Protein AF-A0AAE6QI86-F1 (afdb_monomer)

Structure (mmCIF, N/CA/C/O backbone):
data_AF-A0AAE6QI86-F1
#
_entry.id   AF-A0AAE6QI86-F1
#
loop_
_atom_site.group_PDB
_atom_site.id
_atom_site.type_symbol
_atom_site.label_atom_id
_atom_site.label_alt_id
_atom_site.label_comp_id
_atom_site.label_asym_id
_atom_site.label_entity_id
_atom_site.label_seq_id
_atom_site.pdbx_PDB_ins_code
_atom_site.Cartn_x
_atom_site.Cartn_y
_atom_site.Cartn_z
_atom_site.occupancy
_atom_site.B_iso_or_equiv
_atom_site.auth_seq_id
_atom_site.auth_comp_id
_atom_site.auth_asym_id
_atom_site.auth_atom_id
_atom_site.pdbx_PDB_model_num
ATOM 1 N N . MET A 1 1 ? -28.995 11.784 82.281 1.00 49.44 1 MET A N 1
ATOM 2 C CA . MET A 1 1 ? -29.910 10.658 82.584 1.00 49.44 1 MET A CA 1
ATOM 3 C C . MET A 1 1 ? -31.264 10.980 81.958 1.00 49.44 1 MET A C 1
ATOM 5 O O . MET A 1 1 ? -31.725 12.086 82.200 1.00 49.44 1 MET A O 1
ATOM 9 N N . HIS A 1 2 ? -31.853 10.038 81.204 1.00 42.03 2 HIS A N 1
ATOM 10 C CA . HIS A 1 2 ? -32.938 10.151 80.190 1.00 42.03 2 HIS A CA 1
ATOM 11 C C . HIS A 1 2 ? -32.406 10.414 78.774 1.00 42.03 2 HIS A C 1
ATOM 13 O O . HIS A 1 2 ? -31.653 11.354 78.580 1.00 42.03 2 HIS A O 1
ATOM 19 N N . GLY A 1 3 ? -32.723 9.648 77.734 1.00 40.56 3 GLY A N 1
ATOM 20 C CA . GLY A 1 3 ? -33.562 8.462 77.596 1.00 40.56 3 GLY A CA 1
ATOM 21 C C . GLY A 1 3 ? -33.491 8.016 76.128 1.00 40.56 3 GLY A C 1
ATOM 22 O O . GLY A 1 3 ? -33.476 8.839 75.222 1.00 40.56 3 GLY A O 1
ATOM 23 N N . ARG A 1 4 ? -33.351 6.707 75.934 1.00 49.25 4 ARG A N 1
ATOM 24 C CA . ARG A 1 4 ? -33.147 5.960 74.683 1.00 49.25 4 ARG A CA 1
ATOM 25 C C . ARG A 1 4 ? -34.366 6.077 73.749 1.00 49.25 4 ARG A C 1
ATOM 27 O O . ARG A 1 4 ? -35.470 5.949 74.255 1.00 49.25 4 ARG A O 1
ATOM 34 N N . LEU A 1 5 ? -34.177 6.138 72.426 1.00 47.44 5 LEU A N 1
ATOM 35 C CA . LEU A 1 5 ? -35.025 5.406 71.469 1.00 47.44 5 LEU A CA 1
ATOM 36 C C . LEU A 1 5 ? -34.282 5.190 70.139 1.00 47.44 5 LEU A C 1
ATOM 38 O O . LEU A 1 5 ? -33.742 6.119 69.548 1.00 47.44 5 LEU A O 1
ATOM 42 N N . GLN A 1 6 ? -34.221 3.926 69.730 1.00 49.09 6 GLN A N 1
ATOM 43 C CA . GLN A 1 6 ? -33.690 3.449 68.456 1.00 49.09 6 GLN A CA 1
ATOM 44 C C . GLN A 1 6 ? -34.740 3.667 67.363 1.00 49.09 6 GLN A C 1
ATOM 46 O O . GLN A 1 6 ? -35.919 3.438 67.621 1.00 49.09 6 GLN A O 1
ATOM 51 N N . ASP A 1 7 ? -34.315 3.981 66.141 1.00 43.66 7 ASP A N 1
ATOM 52 C CA . ASP A 1 7 ? -35.068 3.575 64.955 1.00 43.66 7 ASP A CA 1
ATOM 53 C C . ASP A 1 7 ? -34.102 3.030 63.900 1.00 43.66 7 ASP A C 1
ATOM 55 O O . ASP A 1 7 ? -33.005 3.541 63.667 1.00 43.66 7 ASP A O 1
ATOM 59 N N . HIS A 1 8 ? -34.518 1.913 63.332 1.00 46.59 8 HIS A N 1
ATOM 60 C CA . HIS A 1 8 ? -33.784 1.023 62.468 1.00 46.59 8 HIS A CA 1
ATOM 61 C C . HIS A 1 8 ? -34.668 0.840 61.239 1.00 46.59 8 HIS A C 1
ATOM 63 O O . HIS A 1 8 ? -35.547 -0.018 61.245 1.00 46.59 8 HIS A O 1
ATOM 69 N N . ARG A 1 9 ? -34.468 1.622 60.168 1.00 40.06 9 ARG A N 1
ATOM 70 C CA . ARG A 1 9 ? -35.085 1.319 58.867 1.00 40.06 9 ARG A CA 1
ATOM 71 C C . ARG A 1 9 ? -34.267 1.773 57.656 1.00 40.06 9 ARG A C 1
ATOM 73 O O . ARG A 1 9 ? -34.187 2.947 57.333 1.00 40.06 9 ARG A O 1
ATOM 80 N N . ARG A 1 10 ? -33.774 0.741 56.960 1.00 36.56 10 ARG A N 1
ATOM 81 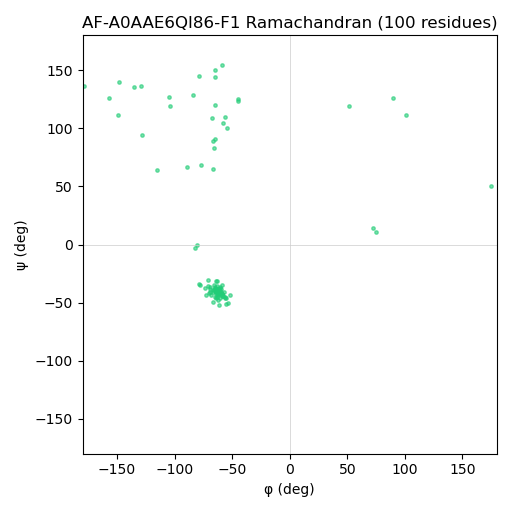C CA . ARG A 1 10 ? -33.849 0.483 55.509 1.00 36.56 10 ARG A CA 1
ATOM 82 C C . ARG A 1 10 ? -33.423 1.581 54.520 1.00 36.56 10 ARG A C 1
ATOM 84 O O . ARG A 1 10 ? -34.173 2.504 54.247 1.00 36.56 10 ARG A O 1
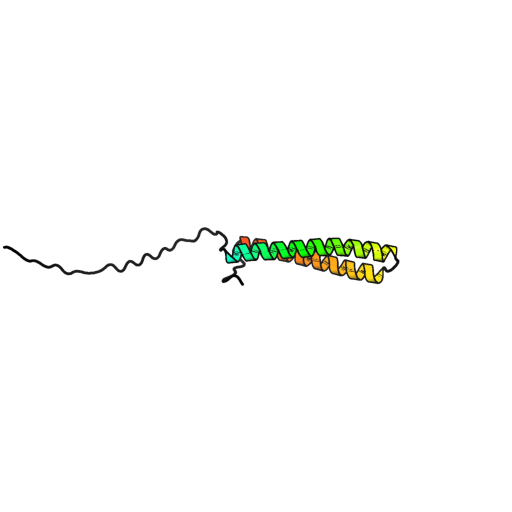ATOM 91 N N . GLY A 1 11 ? -32.398 1.216 53.748 1.00 38.56 11 GLY A N 1
ATOM 92 C CA . GLY A 1 11 ? -32.563 1.026 52.302 1.00 38.56 11 GLY A CA 1
ATOM 93 C C . GLY A 1 11 ? -32.075 2.173 51.425 1.00 38.56 11 GLY A C 1
ATOM 94 O O . GLY A 1 11 ? -32.697 3.222 51.354 1.00 38.56 11 GLY A O 1
ATOM 95 N N . GLY A 1 12 ? -30.997 1.926 50.680 1.00 41.38 12 GLY A N 1
ATOM 96 C CA . GLY A 1 12 ? -30.534 2.855 49.654 1.00 41.38 12 GLY A CA 1
ATOM 97 C C . GLY A 1 12 ? -29.225 2.437 49.004 1.00 41.38 12 GLY A C 1
ATOM 98 O O . GLY A 1 12 ? -28.297 3.235 48.936 1.00 41.38 12 GLY A O 1
ATOM 99 N N . ALA A 1 13 ? -29.131 1.188 48.537 1.00 49.44 13 ALA A N 1
ATOM 100 C CA . ALA A 1 13 ? -28.133 0.821 47.539 1.00 49.44 13 ALA A CA 1
ATOM 101 C C . ALA A 1 13 ? -28.466 1.578 46.244 1.00 49.44 13 ALA A C 1
ATOM 103 O O . ALA A 1 13 ? -29.265 1.135 45.429 1.00 49.44 13 ALA A O 1
ATOM 104 N N . GLY A 1 14 ? -27.891 2.765 46.104 1.00 43.66 14 GLY A N 1
ATOM 105 C CA . GLY A 1 14 ? -27.901 3.557 44.885 1.00 43.66 14 GLY A CA 1
ATOM 106 C C . GLY A 1 14 ? -26.474 3.684 44.387 1.00 43.66 14 GLY A C 1
ATOM 107 O O . GLY A 1 14 ? -25.914 4.778 44.398 1.00 43.66 14 GLY A O 1
ATOM 108 N N . HIS A 1 15 ? -25.861 2.558 44.004 1.00 43.84 15 HIS A N 1
ATOM 109 C CA . HIS A 1 15 ? -24.684 2.601 43.143 1.00 43.84 15 HIS A CA 1
ATOM 110 C C . HIS A 1 15 ? -25.123 3.326 41.880 1.00 43.84 15 HIS A C 1
ATOM 112 O O . HIS A 1 15 ? -25.916 2.818 41.090 1.00 43.84 15 HIS A O 1
ATOM 118 N N . ARG A 1 16 ? -24.681 4.577 41.788 1.00 44.72 16 ARG A N 1
ATOM 119 C CA . ARG A 1 16 ? -24.949 5.492 40.693 1.00 44.72 16 ARG A CA 1
ATOM 120 C C . ARG A 1 16 ? -24.517 4.792 39.409 1.00 44.72 16 ARG A C 1
ATOM 122 O O . ARG A 1 16 ? -23.329 4.756 39.101 1.00 44.72 16 ARG A O 1
ATOM 129 N N . PHE A 1 17 ? -25.473 4.236 38.672 1.00 38.19 17 PHE A N 1
ATOM 130 C CA . PHE A 1 17 ? -25.283 3.962 37.259 1.00 38.19 17 PHE A CA 1
ATOM 131 C C . PHE A 1 17 ? -25.178 5.322 36.586 1.00 38.19 17 PHE A C 1
ATOM 133 O O . PHE A 1 17 ? -26.165 5.951 36.211 1.00 38.19 17 PHE A O 1
ATOM 140 N N . PHE A 1 18 ? -23.945 5.808 36.516 1.00 45.28 18 PHE A N 1
ATOM 141 C CA . PHE A 1 18 ? -23.558 6.858 35.604 1.00 45.28 18 PHE A CA 1
ATOM 142 C C . PHE A 1 18 ? -23.697 6.275 34.196 1.00 45.28 18 PHE A C 1
ATOM 144 O O . PHE A 1 18 ? -22.735 5.784 33.614 1.00 45.28 18 PHE A O 1
ATOM 151 N N . VAL A 1 19 ? -24.915 6.291 33.649 1.00 53.12 19 VAL A N 1
ATOM 152 C CA . VAL A 1 19 ? -25.115 6.200 32.201 1.00 53.12 19 VAL A CA 1
ATOM 153 C C . VAL A 1 19 ? -24.783 7.582 31.653 1.00 53.12 19 VAL A C 1
ATOM 155 O O . VAL A 1 19 ? -25.646 8.357 31.251 1.00 53.12 19 VAL A O 1
ATOM 158 N N . GLY A 1 20 ? -23.501 7.933 31.725 1.00 43.09 20 GLY A N 1
ATOM 159 C CA . GLY A 1 20 ? -22.967 8.951 30.849 1.00 43.09 20 GLY A CA 1
ATOM 160 C C . GLY A 1 20 ? -23.012 8.343 29.464 1.00 43.09 20 GLY A C 1
ATOM 161 O O . GLY A 1 20 ? -22.264 7.411 29.193 1.00 43.09 20 GLY A O 1
ATOM 162 N N . VAL A 1 21 ? -23.910 8.826 28.609 1.00 53.34 21 VAL A N 1
ATOM 163 C CA . VAL A 1 21 ? -23.744 8.664 27.165 1.00 53.34 21 VAL A CA 1
ATOM 164 C C . VAL A 1 21 ? -22.380 9.285 26.864 1.00 53.34 21 VAL A C 1
ATOM 166 O O . VAL A 1 21 ? -22.237 10.497 27.056 1.00 53.34 21 VAL A O 1
ATOM 169 N N . PRO A 1 22 ? -21.340 8.501 26.522 1.00 49.84 22 PRO A N 1
ATOM 170 C CA . PRO A 1 22 ? -20.051 9.095 26.255 1.00 49.84 22 PRO A CA 1
ATOM 171 C C . PRO A 1 22 ? -20.229 9.969 25.019 1.00 49.84 22 PRO A C 1
ATOM 173 O O . PRO A 1 22 ? -20.619 9.498 23.951 1.00 49.84 22 PRO A O 1
ATOM 176 N N . VAL A 1 23 ? -19.966 11.264 25.187 1.00 46.78 23 VAL A N 1
ATOM 177 C CA . VAL A 1 23 ? -19.616 12.146 24.075 1.00 46.78 23 VAL A CA 1
ATOM 178 C C . VAL A 1 23 ? -18.599 11.370 23.243 1.00 46.78 23 VAL A C 1
ATOM 180 O O . VAL A 1 23 ? -17.614 10.891 23.807 1.00 46.78 23 VAL A O 1
ATOM 183 N N . MET A 1 24 ? -18.882 11.176 21.952 1.00 56.38 24 MET A N 1
ATOM 184 C CA . MET A 1 24 ? -18.083 10.382 21.010 1.00 56.38 24 MET A CA 1
ATOM 185 C C . MET A 1 24 ? -16.720 11.048 20.757 1.00 56.38 24 MET A C 1
ATOM 187 O O . MET A 1 24 ? -16.420 11.532 19.674 1.00 56.38 24 MET A O 1
ATOM 191 N N . GLY A 1 25 ? -15.888 11.123 21.789 1.00 59.03 25 GLY A N 1
ATOM 192 C CA . GLY A 1 25 ? -14.459 11.306 21.666 1.00 59.03 25 GLY A CA 1
ATOM 193 C C . GLY A 1 25 ? -13.848 9.935 21.427 1.00 59.03 25 GLY A C 1
ATOM 194 O O . GLY A 1 25 ? -14.116 8.995 22.175 1.00 59.03 25 GLY A O 1
ATOM 195 N N . LEU A 1 26 ? -13.032 9.816 20.382 1.00 65.12 26 LEU A N 1
ATOM 196 C CA . LEU A 1 26 ? -12.202 8.639 20.145 1.00 65.12 26 LEU A CA 1
ATOM 197 C C . LEU A 1 26 ? -11.512 8.215 21.449 1.00 65.12 26 LEU A C 1
ATOM 199 O O . LEU A 1 26 ? -10.817 9.022 22.073 1.00 65.12 26 LEU A O 1
ATOM 203 N N . THR A 1 27 ? -11.680 6.955 21.855 1.00 83.44 27 THR A N 1
ATOM 204 C CA . THR A 1 27 ? -10.924 6.378 22.975 1.00 83.44 27 THR A CA 1
ATOM 205 C C . THR A 1 27 ? -9.422 6.464 22.674 1.00 83.44 27 THR A C 1
ATOM 207 O O . THR A 1 27 ? -9.023 6.490 21.510 1.00 83.44 27 THR A O 1
ATOM 210 N N . LYS A 1 28 ? -8.552 6.495 23.696 1.00 85.44 28 LYS A N 1
ATOM 211 C CA . LYS A 1 28 ? -7.089 6.544 23.475 1.00 85.44 28 LYS A CA 1
ATOM 212 C C . LYS A 1 28 ? -6.585 5.444 22.513 1.00 85.44 28 LYS A C 1
ATOM 214 O O . LYS A 1 28 ? -5.809 5.784 21.621 1.00 85.44 28 LYS A O 1
ATOM 219 N N . PRO A 1 29 ? -7.044 4.177 22.610 1.00 87.19 29 PRO A N 1
ATOM 220 C CA . PRO A 1 29 ? -6.691 3.144 21.634 1.00 87.19 29 PRO A CA 1
ATOM 221 C C . PRO A 1 29 ? -7.153 3.457 20.205 1.00 87.19 29 PRO A C 1
ATOM 223 O O . PRO A 1 29 ? -6.401 3.222 19.265 1.00 87.19 29 PRO A O 1
ATOM 226 N N . ASN A 1 30 ? -8.344 4.038 20.026 1.00 88.31 30 ASN A N 1
ATOM 227 C CA . ASN A 1 30 ? -8.840 4.421 18.701 1.00 88.31 30 ASN A CA 1
ATOM 228 C C . ASN A 1 30 ? -8.072 5.620 18.127 1.00 88.31 30 ASN A C 1
ATOM 230 O O . ASN A 1 30 ? -7.819 5.667 16.928 1.00 88.31 30 ASN A O 1
ATOM 234 N N . GLN A 1 31 ? -7.662 6.577 18.966 1.00 89.81 31 GLN A N 1
ATOM 235 C CA . GLN A 1 31 ? -6.795 7.683 18.538 1.00 89.81 31 GLN A CA 1
ATOM 236 C C . GLN A 1 31 ? -5.425 7.177 18.082 1.00 89.81 31 GLN A C 1
ATOM 238 O O . GLN A 1 31 ? -4.865 7.705 17.124 1.00 89.81 31 GLN A O 1
ATOM 243 N N . GLN A 1 32 ? -4.875 6.167 18.765 1.00 92.12 32 GLN A N 1
ATOM 244 C CA . GLN A 1 32 ? -3.629 5.534 18.344 1.00 92.12 32 GLN A CA 1
ATOM 245 C C . GLN A 1 32 ? -3.818 4.793 17.021 1.00 92.12 32 GLN A C 1
ATOM 247 O O . GLN A 1 32 ? -3.093 5.079 16.079 1.00 92.12 32 GLN A O 1
ATOM 252 N N . LEU A 1 33 ? -4.863 3.966 16.907 1.00 93.06 33 LEU A N 1
ATOM 253 C CA . LEU A 1 33 ? -5.180 3.254 15.671 1.00 93.06 33 LEU A CA 1
ATOM 254 C C . LEU A 1 33 ? -5.342 4.209 14.478 1.00 93.06 33 LEU A C 1
ATOM 256 O O . LEU A 1 33 ? -4.766 3.972 13.425 1.00 93.06 33 LEU A O 1
ATOM 260 N N . ALA A 1 34 ? -6.073 5.315 14.640 1.00 93.44 34 ALA A N 1
ATOM 261 C CA . ALA A 1 34 ? -6.228 6.308 13.578 1.00 93.44 34 ALA A CA 1
ATOM 262 C C . ALA A 1 34 ? -4.884 6.929 13.155 1.00 93.44 34 ALA A C 1
ATOM 264 O O . ALA A 1 34 ? -4.675 7.186 11.972 1.00 93.44 34 ALA A O 1
ATOM 265 N N . ARG A 1 35 ? -3.967 7.167 14.104 1.00 94.56 35 ARG A N 1
ATOM 266 C CA . ARG A 1 35 ? -2.621 7.674 13.798 1.00 94.56 35 ARG A CA 1
ATOM 267 C C . ARG A 1 35 ? -1.766 6.632 13.087 1.00 94.56 35 ARG A C 1
ATOM 269 O O . ARG A 1 35 ? -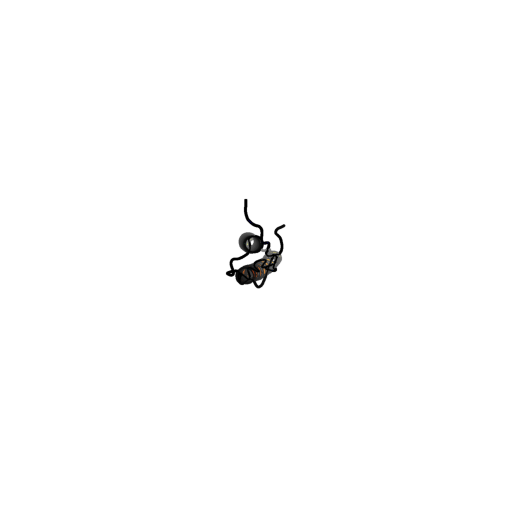1.104 6.989 12.121 1.00 94.56 35 ARG A O 1
ATOM 276 N N . ASP A 1 36 ? -1.819 5.378 13.519 1.00 95.06 36 ASP A N 1
ATOM 277 C CA . ASP A 1 36 ? -1.053 4.288 12.910 1.00 95.06 36 ASP A CA 1
ATOM 278 C C . ASP A 1 36 ? -1.505 4.045 11.463 1.00 95.06 36 ASP A C 1
ATOM 280 O O . ASP A 1 36 ? -0.678 3.992 10.557 1.00 95.06 36 ASP A O 1
ATOM 284 N N . LEU A 1 37 ? -2.820 3.994 11.220 1.00 96.19 37 LEU A N 1
ATOM 285 C CA . LEU A 1 37 ? -3.386 3.841 9.875 1.00 96.19 37 LEU A CA 1
ATOM 286 C C . LEU A 1 37 ? -3.029 5.025 8.963 1.00 96.19 37 LEU A C 1
ATOM 288 O O . LEU A 1 37 ? -2.660 4.825 7.807 1.00 96.19 37 LEU A O 1
ATOM 292 N N . GLN A 1 38 ? -3.084 6.256 9.484 1.00 96.75 38 GLN A N 1
ATOM 293 C CA . GLN A 1 38 ? -2.664 7.450 8.745 1.00 96.75 38 GLN A CA 1
ATOM 294 C C . GLN A 1 38 ? -1.156 7.437 8.437 1.00 96.75 38 GLN A C 1
ATOM 296 O O . GLN A 1 38 ? -0.746 7.890 7.365 1.00 96.75 38 GLN A O 1
ATOM 301 N N . GLY A 1 39 ? -0.338 6.933 9.366 1.00 97.12 39 GLY A N 1
ATOM 302 C CA . GLY A 1 39 ? 1.098 6.738 9.178 1.00 97.12 39 GLY A CA 1
ATOM 303 C C . GLY A 1 39 ? 1.377 5.758 8.044 1.00 97.12 39 GLY A C 1
ATOM 304 O O . GLY A 1 39 ? 2.045 6.123 7.083 1.00 97.12 39 GLY A O 1
ATOM 305 N N . LEU A 1 40 ? 0.752 4.579 8.085 1.00 97.56 40 LEU A N 1
ATOM 306 C CA . LEU A 1 40 ? 0.882 3.563 7.037 1.00 97.56 40 LEU A CA 1
ATOM 307 C C . LEU A 1 40 ? 0.438 4.076 5.661 1.00 97.56 40 LEU A C 1
ATOM 309 O O . LEU A 1 40 ? 1.133 3.851 4.674 1.00 97.56 40 LEU A O 1
ATOM 313 N N . ALA A 1 41 ? -0.675 4.814 5.582 1.00 97.19 41 ALA A N 1
ATOM 314 C CA . ALA A 1 41 ? -1.101 5.451 4.334 1.00 97.19 41 ALA A CA 1
ATOM 315 C C . ALA A 1 41 ? -0.024 6.416 3.793 1.00 97.19 41 ALA A C 1
ATOM 317 O O . ALA A 1 41 ? 0.307 6.402 2.607 1.00 97.19 41 ALA A O 1
ATOM 318 N N . SER A 1 42 ? 0.586 7.213 4.674 1.00 97.31 42 SER A N 1
ATOM 319 C CA . SER A 1 42 ? 1.659 8.145 4.298 1.00 97.31 42 SER A CA 1
ATOM 320 C C . SER A 1 42 ? 2.916 7.415 3.810 1.00 97.31 42 SER A C 1
ATOM 322 O O . SER A 1 42 ? 3.532 7.847 2.833 1.00 97.31 42 SER A O 1
ATOM 324 N N . ASP A 1 43 ? 3.264 6.290 4.436 1.00 97.56 43 ASP A N 1
ATOM 325 C CA . ASP A 1 43 ? 4.401 5.458 4.037 1.00 97.56 43 ASP A CA 1
ATOM 326 C C . ASP A 1 43 ? 4.178 4.810 2.663 1.00 97.56 43 ASP A C 1
ATOM 328 O O . ASP A 1 43 ? 5.090 4.797 1.830 1.00 97.56 43 ASP A O 1
ATOM 332 N N . LEU A 1 44 ? 2.961 4.327 2.380 1.00 97.38 44 LEU A N 1
ATOM 333 C CA . LEU A 1 44 ? 2.595 3.794 1.061 1.00 97.38 44 LEU A CA 1
ATOM 334 C C . LEU A 1 44 ? 2.685 4.872 -0.020 1.00 97.38 44 LEU A C 1
ATOM 336 O O . LEU A 1 44 ? 3.267 4.639 -1.082 1.00 97.38 44 LEU A O 1
ATOM 340 N N . LYS A 1 45 ? 2.186 6.075 0.273 1.00 95.69 45 LYS A N 1
ATOM 341 C CA . LYS A 1 45 ? 2.278 7.223 -0.631 1.00 95.69 45 LYS A CA 1
ATOM 342 C C . LYS A 1 45 ? 3.727 7.602 -0.927 1.00 95.69 45 LYS A C 1
ATOM 344 O O . LYS A 1 45 ? 4.080 7.814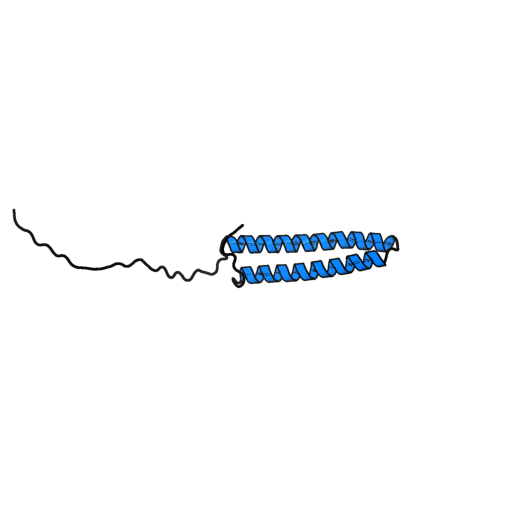 -2.087 1.00 95.69 45 LYS A O 1
ATOM 349 N N . TRP A 1 46 ? 4.584 7.666 0.092 1.00 97.50 46 TRP A N 1
ATOM 350 C CA . TRP A 1 46 ? 6.009 7.939 -0.109 1.00 97.50 46 TRP A CA 1
ATOM 351 C C . TRP A 1 46 ? 6.695 6.828 -0.911 1.00 97.50 46 TRP A C 1
ATOM 353 O O . TRP A 1 46 ? 7.462 7.111 -1.832 1.00 97.50 46 TRP A O 1
ATOM 363 N N . SER A 1 47 ? 6.363 5.569 -0.625 1.00 97.06 47 SER A N 1
ATOM 364 C CA . SER A 1 47 ? 6.897 4.422 -1.359 1.00 97.06 47 SER A CA 1
ATOM 365 C C . SER A 1 47 ? 6.501 4.462 -2.837 1.00 97.06 47 SER A C 1
ATOM 367 O O . SER A 1 47 ? 7.349 4.248 -3.698 1.00 97.06 47 SER A O 1
ATOM 369 N N . ALA A 1 48 ? 5.255 4.822 -3.161 1.00 97.31 48 ALA A N 1
ATOM 370 C CA . ALA A 1 48 ? 4.803 5.008 -4.540 1.00 97.31 48 ALA A CA 1
ATOM 371 C C . ALA A 1 48 ? 5.589 6.114 -5.274 1.00 97.31 48 ALA A C 1
ATOM 373 O O . ALA A 1 48 ? 5.959 5.943 -6.436 1.00 97.31 48 ALA A O 1
ATOM 374 N N . VAL A 1 49 ? 5.895 7.225 -4.591 1.00 97.00 49 VAL A N 1
ATOM 375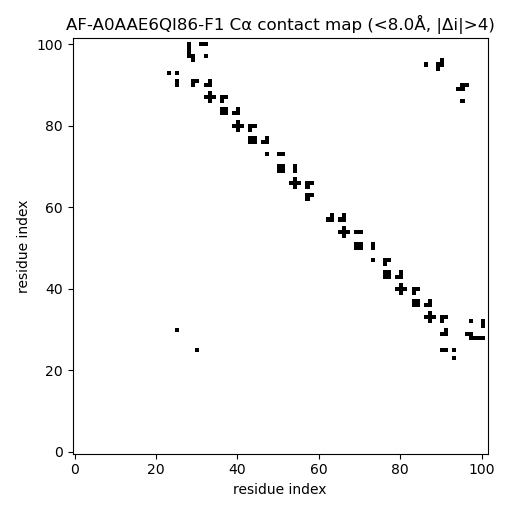 C CA . VAL A 1 49 ? 6.725 8.312 -5.141 1.00 97.00 49 VAL A CA 1
ATOM 376 C C . VAL A 1 49 ? 8.150 7.836 -5.431 1.00 97.00 49 VAL A C 1
ATOM 378 O O . VAL A 1 49 ? 8.710 8.186 -6.469 1.00 97.00 49 VAL A O 1
ATOM 381 N N . GLU A 1 50 ? 8.743 7.029 -4.553 1.00 97.56 50 GLU A N 1
ATOM 382 C CA . GLU A 1 50 ? 10.082 6.484 -4.792 1.00 97.56 50 GLU A CA 1
ATOM 383 C C . GLU A 1 50 ? 10.087 5.464 -5.938 1.00 97.56 50 GLU A C 1
ATOM 385 O O . GLU A 1 50 ? 10.962 5.506 -6.803 1.00 97.56 50 GLU A O 1
ATOM 390 N N . LEU A 1 51 ? 9.069 4.605 -6.012 1.00 97.62 51 LEU A N 1
ATOM 391 C CA . LEU A 1 51 ? 8.906 3.651 -7.108 1.00 97.62 51 LEU A CA 1
ATOM 392 C C . LEU A 1 51 ? 8.767 4.351 -8.469 1.00 97.62 51 LEU A C 1
ATOM 394 O O . LEU A 1 51 ? 9.330 3.865 -9.447 1.00 97.62 51 LEU A O 1
ATOM 398 N N . LEU A 1 52 ? 8.103 5.512 -8.547 1.00 97.56 52 LEU A N 1
ATOM 399 C CA . LEU A 1 52 ? 8.020 6.296 -9.789 1.00 97.56 52 LEU A CA 1
ATOM 400 C C . LEU A 1 52 ? 9.402 6.720 -10.304 1.00 97.56 52 LEU A C 1
ATOM 402 O O . LEU A 1 52 ? 9.662 6.632 -11.502 1.00 97.56 52 LEU A O 1
ATOM 406 N N . ARG A 1 53 ? 10.330 7.086 -9.412 1.00 97.69 53 ARG A N 1
ATOM 407 C CA . ARG A 1 53 ? 11.716 7.413 -9.802 1.00 97.69 53 ARG A CA 1
ATOM 408 C C . ARG A 1 53 ? 12.445 6.202 -10.383 1.00 97.69 53 ARG A C 1
ATOM 410 O O . ARG A 1 53 ? 13.315 6.352 -11.239 1.00 97.69 53 ARG A O 1
ATOM 417 N N . ILE A 1 54 ? 12.113 4.997 -9.919 1.00 97.62 54 ILE A N 1
ATOM 418 C CA . ILE A 1 54 ? 12.662 3.747 -10.458 1.00 97.62 54 ILE A CA 1
ATOM 419 C C . ILE A 1 54 ? 12.055 3.453 -11.833 1.00 97.62 54 ILE A C 1
ATOM 421 O O . ILE A 1 54 ? 12.805 3.128 -12.751 1.00 97.62 54 ILE A O 1
ATOM 425 N N . VAL A 1 55 ? 10.739 3.627 -12.002 1.00 98.44 55 VAL A N 1
ATOM 426 C CA . VAL A 1 55 ? 10.057 3.504 -13.305 1.00 98.44 55 VAL A CA 1
ATOM 427 C C . VAL A 1 55 ? 10.725 4.397 -14.346 1.00 98.44 55 VAL A C 1
ATOM 429 O O . VAL A 1 55 ? 11.112 3.907 -15.402 1.00 98.44 55 VAL A O 1
ATOM 432 N N . GLU A 1 56 ? 10.938 5.678 -14.031 1.00 97.69 56 GLU A N 1
ATOM 433 C CA . GLU A 1 56 ? 11.593 6.626 -14.940 1.00 97.69 56 GLU A CA 1
ATOM 434 C C . GLU A 1 56 ? 12.979 6.132 -15.379 1.00 97.69 56 GLU A C 1
ATOM 436 O O . GLU A 1 56 ? 13.305 6.143 -16.566 1.00 97.69 56 GLU A O 1
ATOM 441 N N . ARG A 1 57 ? 13.791 5.633 -14.438 1.00 97.94 57 ARG A N 1
ATOM 442 C CA . ARG A 1 57 ? 15.121 5.079 -14.741 1.00 97.94 57 ARG A CA 1
ATOM 443 C C . ARG A 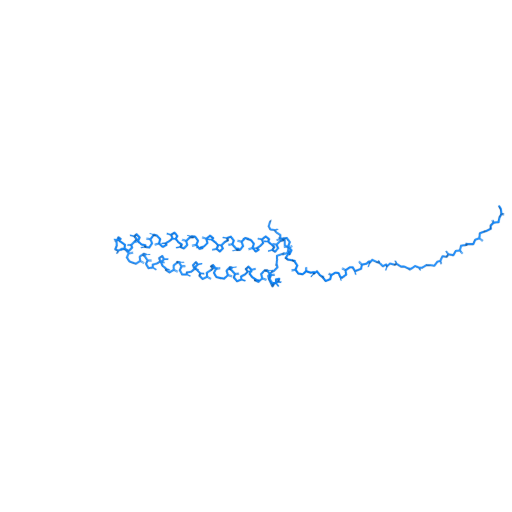1 57 ? 15.050 3.827 -15.617 1.00 97.94 57 ARG A C 1
ATOM 445 O O . ARG A 1 57 ? 15.884 3.676 -16.506 1.00 97.94 57 ARG A O 1
ATOM 452 N N . LEU A 1 58 ? 14.082 2.943 -15.379 1.00 97.81 58 LEU A N 1
ATOM 453 C CA . LEU A 1 58 ? 13.896 1.718 -16.162 1.00 97.81 58 LEU A CA 1
ATOM 454 C C . LEU A 1 58 ? 13.440 2.021 -17.590 1.00 97.81 58 LEU A C 1
ATOM 456 O O . LEU A 1 58 ? 14.012 1.470 -18.530 1.00 97.81 58 LEU A O 1
ATOM 460 N N . SER A 1 59 ? 12.492 2.943 -17.769 1.00 95.69 59 SER A N 1
ATOM 461 C CA . SER A 1 59 ? 12.055 3.382 -19.098 1.00 95.69 59 SER A CA 1
ATOM 462 C C . SER A 1 59 ? 13.194 4.051 -19.874 1.00 95.69 59 SER A C 1
ATOM 464 O O . SER A 1 59 ? 13.385 3.754 -21.052 1.00 95.69 59 SER A O 1
ATOM 466 N N . LEU A 1 60 ? 14.024 4.879 -19.223 1.00 97.25 60 LEU A N 1
ATOM 467 C CA . LEU A 1 60 ? 15.221 5.463 -19.852 1.00 97.25 60 LEU A CA 1
ATOM 468 C C . LEU A 1 60 ? 16.263 4.409 -20.258 1.00 97.25 60 LEU A C 1
ATOM 470 O O . LEU A 1 60 ? 16.968 4.591 -21.248 1.00 97.25 60 LEU A O 1
ATOM 474 N N . ALA A 1 61 ? 16.351 3.303 -19.519 1.00 97.38 61 ALA A N 1
ATOM 475 C CA . ALA A 1 61 ? 17.208 2.168 -19.850 1.00 97.38 61 ALA A CA 1
ATOM 476 C C . ALA A 1 61 ? 16.603 1.232 -20.919 1.00 97.38 61 ALA A C 1
ATOM 478 O O . ALA A 1 61 ? 17.232 0.237 -21.280 1.00 97.38 61 ALA A O 1
ATOM 479 N N . GLY A 1 62 ? 15.394 1.518 -21.417 1.00 97.50 62 GLY A N 1
ATOM 480 C CA . GLY A 1 62 ? 14.674 0.670 -22.371 1.00 97.50 62 GLY A CA 1
ATOM 481 C C . GLY A 1 62 ? 14.067 -0.595 -21.754 1.00 97.50 62 GLY A C 1
ATOM 482 O O . GLY A 1 62 ? 13.607 -1.472 -22.486 1.00 97.50 62 GLY A O 1
ATOM 483 N N . ASN A 1 63 ? 14.045 -0.707 -20.423 1.00 97.44 63 ASN A N 1
ATOM 484 C CA . ASN A 1 63 ? 13.454 -1.834 -19.708 1.00 97.44 63 ASN A CA 1
ATOM 485 C C . ASN A 1 63 ? 11.970 -1.578 -19.409 1.00 97.44 63 ASN A C 1
ATOM 487 O O . ASN A 1 63 ? 11.543 -1.409 -18.265 1.00 97.44 63 ASN A O 1
ATOM 491 N N . GLU A 1 64 ? 11.186 -1.529 -20.480 1.00 96.94 64 GLU A N 1
ATOM 492 C CA . GLU A 1 64 ? 9.752 -1.267 -20.403 1.00 96.94 64 GLU A CA 1
ATOM 493 C C . GLU A 1 64 ? 8.960 -2.357 -19.646 1.00 96.94 64 GLU A C 1
ATOM 495 O O . GLU A 1 64 ? 8.064 -2.000 -18.883 1.00 96.94 64 GLU A O 1
ATOM 500 N N . PRO A 1 65 ? 9.266 -3.669 -19.761 1.00 98.12 65 PRO A N 1
ATOM 501 C CA . PRO A 1 65 ? 8.547 -4.696 -19.003 1.00 98.12 65 PRO A CA 1
ATOM 502 C C . PRO A 1 65 ? 8.632 -4.508 -17.483 1.00 98.12 65 PRO A C 1
ATOM 504 O O . PRO A 1 65 ? 7.607 -4.593 -16.799 1.00 98.12 65 PRO A O 1
ATOM 507 N N . ASP A 1 66 ? 9.820 -4.200 -16.957 1.00 96.94 66 ASP A N 1
ATOM 508 C CA . ASP A 1 66 ? 10.000 -3.988 -15.519 1.00 96.94 66 ASP A CA 1
ATOM 509 C C . ASP A 1 66 ? 9.398 -2.649 -15.074 1.00 96.94 66 ASP A C 1
ATOM 511 O O . ASP A 1 66 ? 8.762 -2.581 -14.020 1.00 96.94 66 ASP A O 1
ATOM 515 N N . ALA A 1 67 ? 9.506 -1.599 -15.898 1.00 98.12 67 ALA A N 1
ATOM 516 C CA . ALA A 1 67 ? 8.835 -0.322 -15.651 1.00 98.12 67 ALA A CA 1
ATOM 517 C C . ALA A 1 67 ? 7.312 -0.509 -15.504 1.00 98.12 67 ALA A C 1
ATOM 519 O O . ALA A 1 67 ? 6.709 -0.035 -14.538 1.00 98.12 67 ALA A O 1
ATOM 520 N N . GLN A 1 68 ? 6.695 -1.286 -16.399 1.00 98.00 68 GLN A N 1
ATOM 521 C CA . GLN A 1 68 ? 5.269 -1.619 -16.345 1.00 98.00 68 GLN A CA 1
ATOM 522 C C . GLN A 1 68 ? 4.900 -2.465 -15.118 1.00 98.00 68 GLN A C 1
ATOM 524 O O . GLN A 1 68 ? 3.824 -2.283 -14.541 1.00 98.00 68 GLN A O 1
ATOM 529 N N . ALA A 1 69 ? 5.768 -3.383 -14.686 1.00 98.19 69 ALA A N 1
ATOM 530 C CA . ALA A 1 69 ? 5.544 -4.155 -13.466 1.00 98.19 69 ALA A CA 1
ATOM 531 C C . ALA A 1 69 ? 5.523 -3.254 -12.219 1.00 98.19 69 ALA A C 1
ATOM 533 O O . ALA A 1 69 ? 4.632 -3.386 -11.377 1.00 98.19 69 ALA A O 1
ATOM 534 N N . ILE A 1 70 ? 6.446 -2.293 -12.129 1.00 98.12 70 ILE A N 1
ATOM 535 C CA . ILE A 1 70 ? 6.491 -1.342 -11.012 1.00 98.12 70 ILE A CA 1
ATOM 536 C C . ILE A 1 70 ? 5.303 -0.370 -11.059 1.00 98.12 70 ILE A C 1
ATOM 538 O O . ILE A 1 70 ? 4.712 -0.095 -10.015 1.00 98.12 70 ILE A O 1
ATOM 542 N N . LEU A 1 71 ? 4.878 0.085 -12.242 1.00 98.06 71 LEU A N 1
ATOM 543 C CA . LEU A 1 71 ? 3.666 0.905 -12.390 1.00 98.06 71 LEU A CA 1
ATOM 544 C C . LEU A 1 71 ? 2.418 0.205 -11.838 1.00 98.06 71 LEU A C 1
ATOM 546 O O . LEU A 1 71 ? 1.617 0.831 -11.145 1.00 98.06 71 LEU A O 1
ATOM 550 N N . LYS A 1 72 ? 2.268 -1.105 -12.064 1.00 98.06 72 LYS A N 1
ATOM 551 C CA . LYS A 1 72 ? 1.174 -1.884 -11.458 1.00 98.06 72 LYS A CA 1
ATOM 552 C C . LYS A 1 72 ? 1.260 -1.908 -9.931 1.00 98.06 72 LYS A C 1
ATOM 554 O O . LYS A 1 72 ? 0.229 -1.814 -9.272 1.00 98.06 72 LYS A O 1
ATOM 559 N N . MET A 1 73 ? 2.465 -1.997 -9.367 1.00 97.25 73 MET A N 1
ATOM 560 C CA . MET A 1 73 ? 2.658 -1.948 -7.915 1.00 97.25 73 MET A CA 1
ATOM 561 C C . MET A 1 73 ? 2.298 -0.573 -7.334 1.00 97.25 73 MET A C 1
ATOM 563 O O . MET A 1 73 ? 1.650 -0.496 -6.295 1.00 97.25 73 MET A O 1
ATOM 567 N N . ILE A 1 74 ? 2.640 0.512 -8.034 1.00 98.12 74 ILE A N 1
ATOM 568 C CA . ILE A 1 74 ? 2.260 1.879 -7.647 1.00 98.12 74 ILE A CA 1
ATOM 569 C C . ILE A 1 74 ? 0.735 2.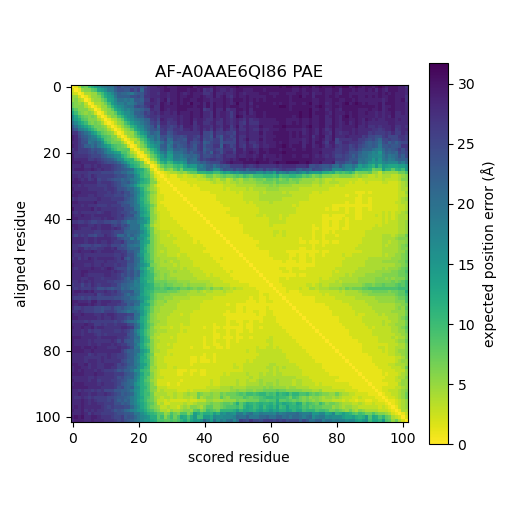026 -7.572 1.00 98.12 74 ILE A C 1
ATOM 571 O O . ILE A 1 74 ? 0.227 2.597 -6.609 1.00 98.12 74 ILE A O 1
ATOM 575 N N . ILE A 1 75 ? -0.000 1.466 -8.538 1.00 97.62 75 ILE A N 1
ATOM 576 C CA . ILE A 1 75 ? -1.473 1.474 -8.530 1.00 97.62 75 ILE A CA 1
ATOM 577 C C . ILE A 1 75 ? -2.021 0.734 -7.301 1.00 97.62 75 ILE A C 1
ATOM 579 O O . ILE A 1 75 ? -2.967 1.208 -6.675 1.00 97.62 75 ILE A O 1
ATOM 583 N N . LEU A 1 76 ? -1.422 -0.402 -6.924 1.00 97.56 76 LEU A N 1
ATOM 584 C CA . LEU A 1 76 ? -1.814 -1.123 -5.707 1.00 97.56 76 LEU A CA 1
ATOM 585 C C . LEU A 1 76 ? -1.581 -0.276 -4.450 1.00 97.56 76 LEU A C 1
ATOM 587 O O . LEU A 1 76 ? -2.458 -0.215 -3.595 1.00 97.56 76 LEU A O 1
ATOM 591 N N . PHE A 1 77 ? -0.451 0.428 -4.363 1.00 95.50 77 PHE A N 1
ATOM 592 C CA . PHE A 1 77 ? -0.135 1.266 -3.201 1.00 95.50 77 PHE A CA 1
ATOM 593 C C . PHE A 1 77 ? -1.098 2.443 -3.061 1.00 95.50 77 PHE A C 1
ATOM 595 O O . PHE A 1 77 ? -1.506 2.754 -1.948 1.00 95.50 77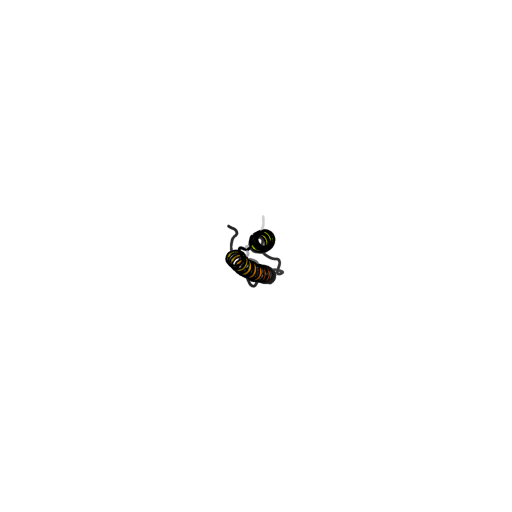 PHE A O 1
ATOM 602 N N . GLN A 1 78 ? -1.492 3.065 -4.173 1.00 96.19 78 GLN A N 1
ATOM 603 C CA . GLN A 1 78 ? -2.500 4.128 -4.176 1.00 96.19 78 GLN A CA 1
ATOM 604 C C . GLN A 1 78 ? -3.869 3.597 -3.731 1.00 96.19 78 GLN A C 1
ATOM 606 O O . GLN A 1 78 ? -4.512 4.183 -2.866 1.00 96.19 78 GLN A O 1
ATOM 611 N N . ALA A 1 79 ? -4.287 2.440 -4.252 1.00 97.62 79 ALA A N 1
ATOM 612 C CA . ALA A 1 79 ? -5.550 1.827 -3.850 1.00 97.62 79 ALA A CA 1
ATOM 613 C C . ALA A 1 79 ? -5.569 1.436 -2.362 1.00 97.62 79 ALA A C 1
ATOM 615 O O . ALA A 1 79 ? -6.611 1.519 -1.712 1.00 97.62 79 ALA A O 1
ATOM 616 N N . ASP A 1 80 ? -4.439 0.986 -1.819 1.00 97.56 80 ASP A N 1
ATOM 617 C CA . ASP A 1 80 ? -4.331 0.621 -0.408 1.00 97.56 80 ASP A CA 1
ATOM 618 C C . ASP A 1 80 ? -4.188 1.851 0.503 1.00 97.56 80 ASP A C 1
ATOM 620 O O . ASP A 1 80 ? -4.771 1.854 1.588 1.00 97.56 80 ASP A O 1
ATOM 624 N N . GLU A 1 81 ? -3.526 2.925 0.057 1.00 96.56 81 GLU A N 1
ATOM 625 C CA . GLU A 1 81 ? -3.560 4.233 0.729 1.00 96.56 81 GLU A CA 1
ATOM 626 C C . GLU A 1 81 ? -5.004 4.722 0.890 1.00 96.56 81 GLU A C 1
ATOM 628 O O . GLU A 1 81 ? -5.420 5.042 2.006 1.00 96.56 81 GLU A O 1
ATOM 633 N N . ASP A 1 82 ? -5.785 4.723 -0.193 1.00 96.44 82 ASP A N 1
ATOM 634 C CA . ASP A 1 82 ? -7.178 5.179 -0.179 1.00 96.44 82 ASP A CA 1
ATOM 635 C C . ASP A 1 82 ? -8.039 4.353 0.790 1.00 96.44 82 ASP A C 1
ATOM 637 O O . ASP A 1 82 ? -8.843 4.900 1.552 1.00 96.44 82 ASP A O 1
ATOM 641 N N . LYS A 1 83 ? -7.848 3.026 0.825 1.00 97.38 83 LYS A N 1
ATOM 642 C CA . LYS A 1 83 ? -8.535 2.153 1.793 1.00 97.38 83 LYS A CA 1
ATOM 643 C C . LYS A 1 83 ? -8.151 2.491 3.231 1.00 97.38 83 LYS A C 1
ATOM 645 O O . LYS A 1 83 ? -9.029 2.572 4.089 1.00 97.38 83 LYS A O 1
ATOM 650 N N . LEU A 1 84 ? -6.861 2.696 3.506 1.00 96.69 84 LEU A N 1
ATOM 651 C CA . LEU A 1 84 ? -6.383 3.058 4.842 1.00 96.69 84 LEU A CA 1
ATOM 652 C C . LEU A 1 84 ? -6.929 4.421 5.280 1.00 96.69 84 LEU A C 1
ATOM 654 O O . LEU A 1 84 ? -7.354 4.557 6.427 1.00 96.69 84 LEU A O 1
ATOM 658 N N . ALA A 1 85 ? -6.989 5.399 4.374 1.00 93.69 85 ALA A N 1
ATOM 659 C CA . ALA A 1 85 ? -7.625 6.688 4.633 1.00 93.69 85 ALA A CA 1
ATOM 660 C C . ALA A 1 85 ? -9.118 6.519 4.976 1.00 93.69 85 ALA A C 1
ATOM 662 O O . ALA A 1 85 ? -9.593 7.092 5.959 1.00 93.69 85 ALA A O 1
ATOM 663 N N . GLY A 1 86 ? -9.831 5.652 4.251 1.00 95.56 86 GLY A N 1
ATOM 664 C CA . GLY A 1 86 ? -11.210 5.278 4.575 1.00 95.56 86 GLY A CA 1
ATOM 665 C C . GLY A 1 86 ? -11.351 4.676 5.978 1.00 95.56 86 GLY A C 1
ATOM 666 O O . GLY A 1 86 ? -12.227 5.081 6.745 1.00 95.56 86 GLY A O 1
ATOM 667 N N . TYR A 1 87 ? -10.447 3.775 6.372 1.00 95.81 87 TYR A N 1
ATOM 668 C CA . TYR A 1 87 ? -10.455 3.198 7.719 1.00 95.81 87 TYR A CA 1
ATOM 669 C C . TYR A 1 87 ? -10.153 4.221 8.814 1.00 95.81 87 TYR A C 1
ATOM 671 O O . TYR A 1 87 ? -10.752 4.146 9.886 1.00 95.81 87 TYR A O 1
ATOM 679 N N . VAL A 1 88 ? -9.289 5.209 8.568 1.00 93.88 88 VAL A N 1
ATOM 680 C CA . VAL A 1 88 ? -9.078 6.322 9.508 1.00 93.88 88 VAL A CA 1
ATOM 681 C C . VAL A 1 88 ? -10.394 7.057 9.771 1.00 93.88 88 VAL A C 1
ATOM 683 O O . VAL A 1 88 ? -10.718 7.345 10.928 1.00 93.88 88 VAL A O 1
ATOM 686 N N . ASP A 1 89 ? -11.178 7.328 8.730 1.00 92.94 89 ASP A N 1
ATOM 687 C CA . ASP A 1 89 ? -12.472 7.993 8.874 1.00 92.94 89 ASP A CA 1
ATOM 688 C C . ASP A 1 89 ? -13.510 7.106 9.567 1.00 92.94 89 ASP A C 1
ATOM 690 O O . ASP A 1 89 ? -14.272 7.586 10.407 1.00 92.94 89 ASP A O 1
ATOM 694 N N . GLU A 1 90 ? -13.508 5.801 9.307 1.00 92.88 90 GLU A N 1
ATOM 695 C CA . GLU A 1 90 ? -14.347 4.849 10.036 1.00 92.88 90 GLU A CA 1
ATOM 696 C C . GLU A 1 90 ? -13.992 4.759 11.524 1.00 92.88 90 GLU A C 1
ATOM 698 O O . GLU A 1 90 ? -14.897 4.704 12.362 1.00 92.88 90 GLU A O 1
ATOM 703 N N . VAL A 1 91 ? -12.702 4.803 11.873 1.00 92.19 91 VAL A N 1
ATOM 704 C CA . VAL A 1 91 ? -12.248 4.883 13.267 1.00 92.19 91 VAL A CA 1
ATOM 705 C C . VAL A 1 91 ? -12.740 6.184 13.896 1.00 92.19 91 VAL A C 1
ATOM 707 O O . VAL A 1 91 ? -13.331 6.154 14.976 1.00 92.19 91 VAL A O 1
ATOM 710 N N . ARG A 1 92 ? -12.573 7.324 13.208 1.00 86.94 92 ARG A N 1
ATOM 711 C CA . ARG A 1 92 ? -13.051 8.649 13.657 1.00 86.94 92 ARG A CA 1
ATOM 712 C C . ARG A 1 92 ? -14.559 8.698 13.880 1.00 86.94 92 ARG A C 1
ATOM 714 O O . ARG A 1 92 ? -15.007 9.361 14.809 1.00 86.94 92 ARG A O 1
ATOM 721 N N . GLN A 1 93 ? -15.324 7.973 13.070 1.00 89.31 93 GLN A N 1
ATOM 722 C CA . GLN A 1 93 ? -16.776 7.839 13.198 1.00 89.31 93 GLN A CA 1
ATOM 723 C C . GLN A 1 93 ? -17.198 6.786 14.238 1.00 89.31 93 GLN A C 1
ATOM 725 O O . GLN A 1 93 ? -18.390 6.601 14.471 1.00 89.31 93 GLN A O 1
ATOM 730 N N . GLY A 1 94 ? -16.246 6.083 14.861 1.00 86.56 94 GLY A N 1
ATOM 731 C CA . GLY A 1 94 ? -16.512 5.036 15.846 1.00 86.56 94 GLY A CA 1
ATOM 732 C C . GLY A 1 94 ? -17.074 3.740 15.256 1.00 86.56 94 GLY A C 1
ATOM 733 O O . GLY A 1 94 ? -17.578 2.913 16.011 1.00 86.56 94 GLY A O 1
ATOM 734 N N . ARG A 1 95 ? -16.996 3.550 13.930 1.00 89.81 95 ARG A N 1
ATOM 735 C CA . ARG A 1 95 ? -17.410 2.311 13.244 1.00 89.81 95 ARG A CA 1
ATOM 736 C C . ARG A 1 95 ? -16.369 1.205 13.391 1.00 89.81 95 ARG A C 1
ATOM 738 O O . ARG A 1 95 ? -16.734 0.045 13.544 1.00 89.81 95 ARG A O 1
ATOM 745 N N . ILE A 1 96 ? -15.088 1.578 13.403 1.00 89.88 96 ILE A N 1
ATOM 746 C CA . ILE A 1 96 ? -13.974 0.699 13.770 1.00 89.88 96 ILE A CA 1
ATOM 747 C C . ILE A 1 96 ? -13.504 1.086 15.173 1.00 89.88 96 ILE A C 1
ATOM 749 O O . ILE A 1 96 ? -13.196 2.248 15.444 1.00 89.88 96 ILE A O 1
ATOM 753 N N . VAL A 1 97 ? -13.441 0.106 16.074 1.00 87.88 97 VAL A N 1
ATOM 754 C CA . VAL A 1 97 ? -13.031 0.303 17.469 1.00 87.88 97 VAL A CA 1
ATOM 755 C C . VAL A 1 97 ? -11.950 -0.704 17.832 1.00 87.88 97 VAL A C 1
ATOM 757 O O . VAL A 1 97 ? -12.050 -1.888 17.525 1.00 87.88 97 VAL A O 1
ATOM 760 N N . ARG A 1 98 ? -10.921 -0.222 18.523 1.00 86.19 98 ARG A N 1
ATOM 761 C CA . ARG A 1 98 ? -9.855 -1.021 19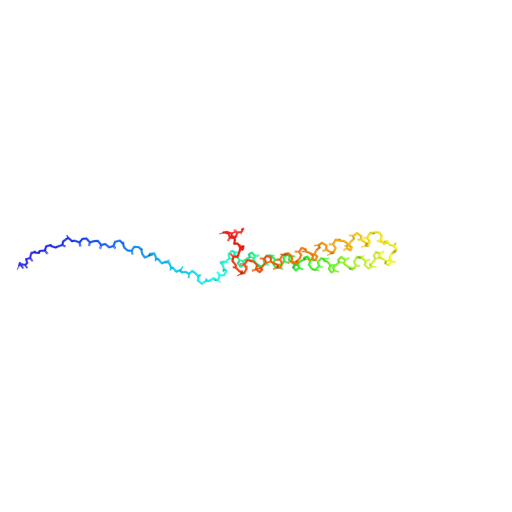.111 1.00 86.19 98 ARG A CA 1
ATOM 762 C C . ARG A 1 98 ? -10.078 -1.108 20.618 1.00 86.19 98 ARG A C 1
ATOM 764 O O . ARG A 1 98 ? -10.062 -0.097 21.316 1.00 86.19 98 ARG A O 1
ATOM 771 N N . GLU A 1 99 ? -10.261 -2.321 21.128 1.00 82.00 99 GLU A N 1
ATOM 772 C CA . GLU A 1 99 ? -10.514 -2.547 22.559 1.00 82.00 99 GLU A CA 1
ATOM 773 C C . GLU A 1 99 ? -9.272 -2.300 23.431 1.00 82.00 99 GLU A C 1
ATOM 775 O O . GLU A 1 99 ? -9.385 -1.872 24.580 1.00 82.00 99 GLU A O 1
ATOM 780 N N . ARG A 1 100 ? -8.071 -2.535 22.887 1.00 76.75 100 ARG A N 1
ATOM 781 C CA . ARG A 1 100 ? -6.786 -2.381 23.585 1.00 76.75 100 ARG A CA 1
ATOM 782 C C . ARG A 1 100 ? -5.691 -1.952 22.611 1.00 76.75 100 ARG A C 1
ATOM 784 O O . ARG A 1 100 ? -5.637 -2.466 21.493 1.00 76.75 100 ARG A O 1
ATOM 791 N N . SER A 1 101 ? -4.810 -1.047 23.031 1.00 72.62 101 SER A N 1
ATOM 792 C CA . SER A 1 101 ? -3.550 -0.821 22.313 1.00 72.62 101 SER A CA 1
ATOM 793 C C . SER A 1 101 ? -2.675 -2.080 22.377 1.00 72.62 101 SER A C 1
ATOM 795 O O . SER A 1 101 ? -2.789 -2.846 23.337 1.00 72.62 101 SER A O 1
ATOM 797 N N . GLU A 1 102 ? -1.855 -2.300 21.346 1.00 63.62 102 GLU A N 1
ATOM 798 C CA . GLU A 1 102 ? -0.711 -3.226 21.433 1.00 63.62 102 GLU A CA 1
ATOM 799 C C . GLU A 1 102 ? 0.315 -2.751 22.466 1.00 63.62 102 GLU A C 1
ATOM 801 O O . GLU A 1 102 ? 0.354 -1.524 22.739 1.00 63.62 102 GLU A O 1
#

Nearest PDB structures (foldseek):
  6e8g-assembly1_T  TM=9.580E-01  e=6.604E+00  Homo sapiens
  6tz5-assembly1_AA  TM=9.420E-01  e=7.390E+00  Homo sapiens
  7x0z-assembly1_B  TM=7.607E-01  e=8.269E+00  Homo sapiens
  6ixe-assembly1_A  TM=3.925E-01  e=5.274E+00  Homo sapiens

Foldseek 3Di:
DDDDDDDDDDDDPCPPPPPPPDPPDQDPQLVVLLVVLLVLLVVLVVVLVVLVVVLVVCVVVVNNVVSVVSVVVSVVSNVSSVVSNVVSVCSSVVVDHDPDHD

Secondary structure (DSSP, 8-state):
---------------------------HHHHHHHHHHHHHHHHHHHHHHHHHHHHHHHHHTT-HHHHHHHHHHHHHHHHHHHHHHHHHHHHHTTSS--SS--

Solvent-accessible surface area (backbone atoms only — not comparable to full-atom values): 6024 Å² total; per-residue (Å²): 136,86,84,90,83,88,86,88,80,84,88,78,92,68,81,77,78,78,80,66,78,73,74,89,64,70,50,72,36,29,50,49,49,33,48,53,35,51,47,52,23,51,51,34,52,53,49,34,57,54,48,49,59,50,28,55,52,28,48,75,71,68,39,49,72,62,21,53,53,49,52,55,51,35,53,52,31,52,56,50,22,54,50,31,51,50,49,29,52,32,28,72,70,61,76,44,80,51,95,63,68,133

pLDDT: mean 81.95, std 21.52, range [36.56, 98.44]

Organism: NCBI:txid235275

Radius of gyration: 29.5 Å; Cα contacts (8 Å, |Δi|>4): 75; chains: 1; bounding box: 52×17×105 Å

Mean predicted aligned error: 12.22 Å

Sequence (102 aa):
MHGRLQDHRRGGAGHRFFVGVPVMGLTKPNQQLARDLQGLASDLKWSAVELLRIVERLSLAGNEPDAQAILKMIILFQADEDKLAGYVDEVRQGRIVRERSE